Protein AF-A0A2V6TDF0-F1 (afdb_monomer)

Mean predicted aligned error: 10.76 Å

Structure (mmCIF, N/CA/C/O backbone):
data_AF-A0A2V6TDF0-F1
#
_entry.id   AF-A0A2V6TDF0-F1
#
loop_
_atom_site.group_PDB
_atom_site.id
_atom_site.type_symbol
_atom_site.label_atom_id
_atom_site.label_alt_id
_atom_site.label_comp_id
_atom_site.label_asym_id
_atom_site.label_entity_id
_atom_site.label_seq_id
_atom_site.pdbx_PDB_ins_code
_atom_site.Cartn_x
_atom_site.Cartn_y
_atom_site.Cartn_z
_atom_site.occupancy
_atom_site.B_iso_or_equiv
_atom_site.auth_seq_id
_atom_site.auth_comp_id
_atom_site.auth_asym_id
_atom_site.auth_atom_id
_atom_site.pdbx_PDB_model_num
ATOM 1 N N . MET A 1 1 ? 31.191 -9.126 -30.324 1.00 44.94 1 MET A N 1
ATOM 2 C CA . MET A 1 1 ? 30.809 -9.177 -28.894 1.00 44.94 1 MET A CA 1
ATOM 3 C C . MET A 1 1 ? 29.839 -8.031 -28.596 1.00 44.94 1 MET A C 1
ATOM 5 O O . MET A 1 1 ? 30.260 -7.004 -28.098 1.00 44.94 1 MET A O 1
ATOM 9 N N . ALA A 1 2 ? 28.562 -8.149 -28.977 1.00 46.03 2 ALA A N 1
ATOM 10 C CA . ALA A 1 2 ? 27.561 -7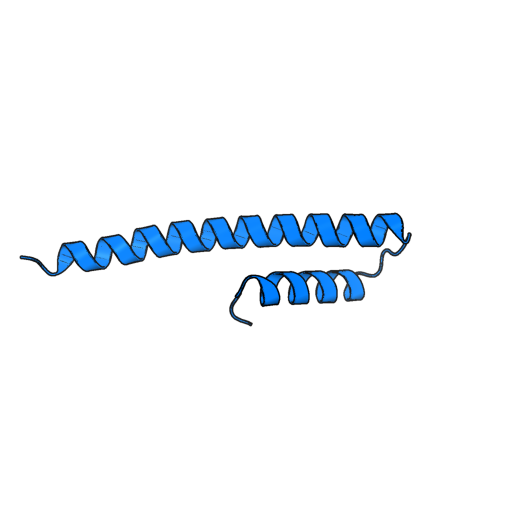.079 -28.793 1.00 46.03 2 ALA A CA 1
ATOM 11 C C . ALA A 1 2 ? 26.268 -7.564 -28.105 1.00 46.03 2 ALA A C 1
ATOM 13 O O . ALA A 1 2 ? 25.379 -6.775 -27.816 1.00 46.03 2 ALA A O 1
ATOM 14 N N . VAL A 1 3 ? 26.173 -8.864 -27.803 1.00 52.84 3 VAL A N 1
ATOM 15 C CA . VAL A 1 3 ? 24.963 -9.484 -27.236 1.00 52.84 3 VAL A CA 1
ATOM 16 C C . VAL A 1 3 ? 24.880 -9.303 -25.709 1.00 52.84 3 VAL A C 1
ATOM 18 O O . VAL A 1 3 ? 23.800 -9.368 -25.135 1.00 52.84 3 VAL A O 1
ATOM 21 N N . ALA A 1 4 ? 25.997 -8.996 -25.039 1.00 51.44 4 ALA A N 1
ATOM 22 C CA . ALA A 1 4 ? 26.041 -8.865 -23.579 1.00 51.44 4 ALA A CA 1
ATOM 23 C C . ALA A 1 4 ? 25.458 -7.540 -23.041 1.00 51.44 4 ALA A C 1
ATOM 25 O O . ALA A 1 4 ? 24.996 -7.494 -21.904 1.00 51.44 4 ALA A O 1
ATOM 26 N N . LEU A 1 5 ? 25.432 -6.470 -23.846 1.00 49.75 5 LEU A N 1
ATOM 27 C CA . LEU A 1 5 ? 24.952 -5.151 -23.400 1.00 49.75 5 LEU A CA 1
ATOM 28 C C . LEU A 1 5 ? 23.419 -5.052 -23.336 1.00 49.75 5 LEU A C 1
ATOM 30 O O . LEU A 1 5 ? 22.888 -4.281 -22.543 1.00 49.75 5 LEU A O 1
ATOM 34 N N . LEU A 1 6 ? 22.701 -5.871 -24.110 1.00 49.75 6 LEU A N 1
ATOM 35 C CA . LEU A 1 6 ? 21.232 -5.903 -24.100 1.00 49.75 6 LEU A CA 1
ATOM 36 C C . LEU A 1 6 ? 20.664 -6.697 -22.910 1.00 49.75 6 LEU A C 1
ATOM 38 O O . LEU A 1 6 ? 19.566 -6.405 -22.447 1.00 49.75 6 LEU A O 1
ATOM 42 N N . LEU A 1 7 ? 21.422 -7.658 -22.373 1.00 51.50 7 LEU A N 1
ATOM 43 C CA . LEU A 1 7 ? 20.998 -8.473 -21.227 1.00 51.50 7 LEU A CA 1
ATOM 44 C C . LEU A 1 7 ? 21.142 -7.729 -19.886 1.00 51.50 7 LEU A C 1
ATOM 46 O O . LEU A 1 7 ? 20.327 -7.927 -18.988 1.00 51.50 7 LEU A O 1
ATOM 50 N N . GLY A 1 8 ? 22.124 -6.826 -19.758 1.00 49.69 8 GLY A N 1
ATOM 51 C CA . GLY A 1 8 ? 22.316 -6.014 -18.546 1.00 49.69 8 GLY A CA 1
ATOM 52 C C . GLY A 1 8 ? 21.238 -4.942 -18.336 1.00 49.69 8 GLY A C 1
ATOM 53 O O . GLY A 1 8 ? 20.847 -4.669 -17.202 1.00 49.69 8 GLY A O 1
ATOM 54 N N . ALA A 1 9 ? 20.697 -4.381 -19.423 1.00 49.78 9 ALA A N 1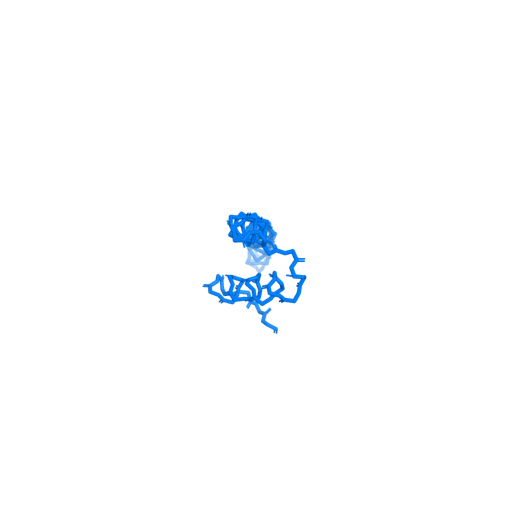
ATOM 55 C 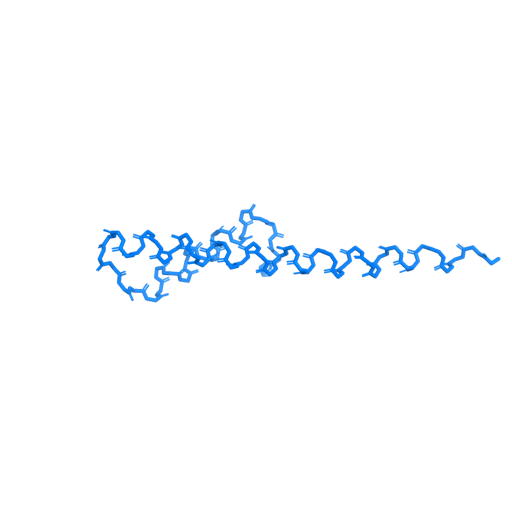CA . ALA A 1 9 ? 19.635 -3.375 -19.358 1.00 49.78 9 ALA A CA 1
ATOM 56 C C . ALA A 1 9 ? 18.288 -3.957 -18.878 1.00 49.78 9 ALA A C 1
ATOM 58 O O . ALA A 1 9 ? 17.542 -3.279 -18.170 1.00 49.78 9 ALA A O 1
ATOM 59 N N . CYS A 1 10 ? 17.992 -5.225 -19.187 1.00 52.03 10 CYS A N 1
ATOM 60 C CA . CYS A 1 10 ? 16.824 -5.922 -18.634 1.00 52.03 10 CYS A CA 1
ATOM 61 C C . CYS A 1 10 ? 16.967 -6.192 -17.128 1.00 52.03 10 CYS A C 1
ATOM 63 O O . CYS A 1 10 ? 16.005 -6.020 -16.390 1.00 52.03 10 CYS A O 1
ATOM 65 N N . ALA A 1 11 ? 18.157 -6.555 -16.642 1.00 50.62 11 ALA A N 1
ATOM 66 C CA . ALA A 1 11 ? 18.351 -6.837 -15.217 1.00 50.62 11 ALA A CA 1
ATOM 67 C C . ALA A 1 11 ? 18.174 -5.583 -14.336 1.00 50.62 11 ALA A C 1
ATOM 69 O O . ALA A 1 11 ? 17.480 -5.635 -13.324 1.00 50.62 11 ALA A O 1
ATOM 70 N N . MET A 1 12 ? 18.720 -4.432 -14.751 1.00 50.84 12 MET A N 1
ATOM 71 C CA . MET A 1 12 ? 18.567 -3.175 -13.999 1.00 50.84 12 MET A CA 1
ATOM 72 C C . MET A 1 12 ? 17.139 -2.611 -14.052 1.00 50.84 12 MET A C 1
ATOM 74 O O . MET A 1 12 ? 16.663 -2.028 -13.077 1.00 50.84 12 MET A O 1
ATOM 78 N N . THR A 1 13 ? 16.435 -2.790 -15.175 1.00 53.75 13 THR A N 1
ATOM 79 C CA . THR A 1 13 ? 15.035 -2.355 -15.301 1.00 53.75 13 THR A CA 1
ATOM 80 C C . THR A 1 13 ? 14.078 -3.244 -14.516 1.00 53.75 13 THR A C 1
ATOM 82 O O . THR A 1 13 ? 13.093 -2.728 -13.997 1.00 53.75 13 THR A O 1
ATOM 85 N N . VAL A 1 14 ? 14.361 -4.542 -14.370 1.00 54.38 14 VAL A N 1
ATOM 86 C CA . VAL A 1 14 ? 13.576 -5.447 -13.516 1.00 54.38 14 VAL A CA 1
ATOM 87 C C . VAL A 1 14 ? 13.749 -5.096 -12.041 1.00 54.38 14 VAL A C 1
ATOM 89 O O . VAL A 1 14 ? 12.746 -4.986 -11.343 1.00 54.38 14 VAL A O 1
ATOM 92 N N . ASP A 1 15 ? 14.971 -4.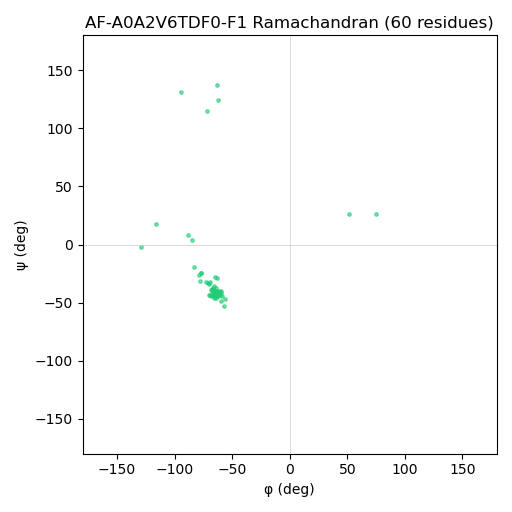838 -11.575 1.00 57.31 15 ASP A N 1
ATOM 93 C CA . ASP A 1 15 ? 15.220 -4.455 -10.176 1.00 57.31 15 ASP A CA 1
ATOM 94 C C . ASP A 1 15 ? 14.561 -3.102 -9.835 1.00 57.31 15 ASP A C 1
ATOM 96 O O . ASP A 1 15 ? 13.836 -2.967 -8.847 1.00 57.31 15 ASP A O 1
ATOM 100 N N . SER A 1 16 ? 14.675 -2.128 -10.748 1.00 58.81 16 SER A N 1
ATOM 101 C CA . SER A 1 16 ? 14.035 -0.809 -10.617 1.00 58.81 16 SER A CA 1
ATOM 102 C C . SER A 1 16 ? 12.504 -0.869 -10.697 1.00 58.81 16 SER A C 1
ATOM 104 O O . SER A 1 16 ? 11.814 -0.154 -9.976 1.00 58.81 16 SER A O 1
ATOM 106 N N . ARG A 1 17 ? 11.940 -1.726 -11.560 1.00 62.72 17 ARG A N 1
ATOM 107 C CA . ARG A 1 17 ? 10.485 -1.937 -11.621 1.00 62.72 17 ARG A CA 1
ATOM 108 C C . ARG A 1 17 ? 9.983 -2.645 -10.374 1.00 62.72 17 ARG A C 1
ATOM 110 O O . ARG A 1 17 ? 8.980 -2.223 -9.826 1.00 62.72 17 ARG A O 1
ATOM 117 N N . THR A 1 18 ? 10.686 -3.668 -9.897 1.00 67.25 18 THR A N 1
ATOM 118 C CA . THR A 1 18 ? 10.302 -4.421 -8.692 1.00 67.25 18 THR A CA 1
ATOM 119 C C . THR A 1 18 ? 10.325 -3.529 -7.454 1.00 67.25 18 THR A C 1
ATOM 121 O O . THR A 1 18 ? 9.395 -3.550 -6.654 1.00 67.25 18 THR A O 1
ATOM 124 N N . THR A 1 19 ? 11.344 -2.683 -7.312 1.00 71.38 19 THR A N 1
ATOM 125 C CA . THR A 1 19 ? 11.418 -1.711 -6.212 1.00 71.38 19 THR A CA 1
ATOM 126 C C . THR A 1 19 ? 10.353 -0.619 -6.320 1.00 71.38 19 THR A C 1
ATOM 128 O O . THR A 1 19 ? 9.744 -0.280 -5.305 1.00 71.38 19 THR A O 1
ATOM 131 N N . ALA A 1 20 ? 10.057 -0.118 -7.525 1.00 72.00 20 ALA A N 1
ATOM 132 C CA . ALA A 1 20 ? 8.934 0.798 -7.751 1.00 72.00 20 ALA A CA 1
ATOM 133 C C . ALA A 1 20 ? 7.591 0.148 -7.383 1.00 72.00 20 ALA A C 1
ATOM 135 O O . ALA A 1 20 ? 6.798 0.729 -6.653 1.00 72.00 20 ALA A O 1
ATOM 136 N N . PHE A 1 21 ? 7.394 -1.103 -7.781 1.00 74.94 21 PHE A N 1
ATOM 137 C CA . PHE A 1 21 ? 6.212 -1.896 -7.477 1.00 74.94 21 PHE A CA 1
ATOM 138 C C . PHE A 1 21 ? 6.016 -2.144 -5.976 1.00 74.94 21 PHE A C 1
ATOM 140 O O . PHE A 1 21 ? 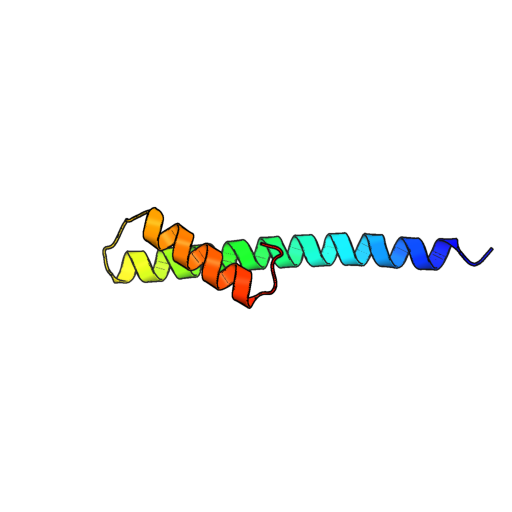4.896 -2.047 -5.481 1.00 74.94 21 PHE A O 1
ATOM 147 N N . LEU A 1 22 ? 7.087 -2.422 -5.229 1.00 79.25 22 LEU A N 1
ATOM 148 C CA . LEU A 1 22 ? 7.021 -2.551 -3.768 1.00 79.25 22 LEU A CA 1
ATOM 149 C C . LEU A 1 22 ? 6.684 -1.220 -3.089 1.00 79.25 22 LEU A C 1
ATOM 151 O O . LEU A 1 22 ? 5.945 -1.193 -2.103 1.00 79.25 22 LEU A O 1
ATOM 155 N N . LYS A 1 23 ? 7.216 -0.111 -3.611 1.00 83.44 23 LYS A N 1
ATOM 156 C CA . LYS A 1 23 ? 6.880 1.226 -3.119 1.00 83.44 23 LYS A CA 1
ATOM 157 C C . LYS A 1 23 ? 5.403 1.540 -3.368 1.00 83.44 23 LYS A C 1
ATOM 159 O O . LYS A 1 23 ? 4.719 1.967 -2.442 1.00 83.44 23 LYS A O 1
ATOM 164 N N . ASP A 1 24 ? 4.913 1.254 -4.569 1.00 84.12 24 ASP A N 1
ATOM 165 C CA . ASP A 1 24 ? 3.513 1.427 -4.951 1.00 84.12 24 ASP A CA 1
ATOM 166 C C . ASP A 1 24 ? 2.574 0.596 -4.068 1.00 84.12 24 ASP A C 1
ATOM 168 O O . ASP A 1 24 ? 1.551 1.108 -3.616 1.00 84.12 24 ASP A O 1
ATOM 172 N N . ALA A 1 25 ? 2.946 -0.650 -3.755 1.00 82.50 25 ALA A N 1
ATOM 173 C CA . ALA A 1 25 ? 2.200 -1.499 -2.827 1.00 82.50 25 ALA A CA 1
ATOM 174 C C . ALA A 1 25 ? 2.080 -0.876 -1.440 1.00 82.50 25 ALA A C 1
ATOM 176 O O . ALA A 1 25 ? 0.992 -0.829 -0.869 1.00 82.50 25 ALA A O 1
ATOM 177 N N . ARG A 1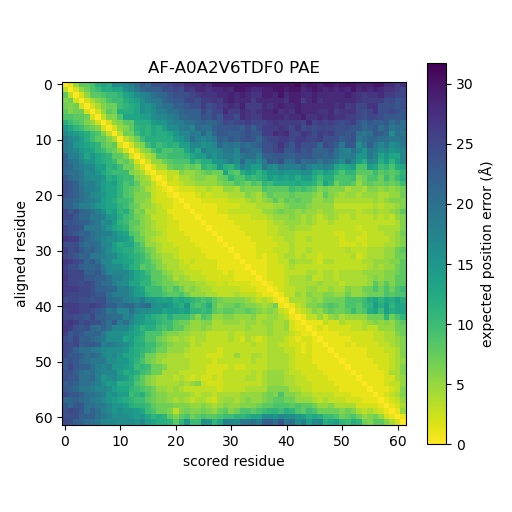 26 ? 3.180 -0.327 -0.924 1.00 85.31 26 ARG A N 1
ATOM 178 C CA . ARG A 1 26 ? 3.198 0.319 0.387 1.00 85.31 26 ARG A CA 1
ATOM 179 C C . ARG A 1 26 ? 2.365 1.599 0.420 1.00 85.31 26 ARG A C 1
ATOM 181 O O . ARG A 1 26 ? 1.697 1.862 1.414 1.00 85.31 26 ARG A O 1
ATOM 188 N N . GLU A 1 27 ? 2.399 2.388 -0.651 1.00 88.62 27 GLU A N 1
ATOM 189 C CA . GLU A 1 27 ? 1.546 3.573 -0.792 1.00 88.62 27 GLU A CA 1
ATOM 190 C C . GLU A 1 27 ? 0.061 3.183 -0.850 1.00 88.62 27 GLU A C 1
ATOM 192 O O . GLU A 1 27 ? -0.759 3.808 -0.182 1.00 88.62 27 GLU A O 1
ATOM 197 N N . CYS A 1 28 ? -0.282 2.119 -1.585 1.00 86.81 28 CYS A N 1
ATOM 198 C CA . CYS A 1 28 ? -1.646 1.592 -1.647 1.00 86.81 28 CYS A CA 1
ATOM 199 C C . CYS A 1 28 ? -2.134 1.057 -0.290 1.00 86.81 28 CYS A C 1
ATOM 201 O O . CYS A 1 28 ? -3.287 1.281 0.068 1.00 86.81 28 CYS A O 1
ATOM 203 N N . GLU A 1 29 ? -1.279 0.371 0.479 1.00 87.19 29 GLU A N 1
ATOM 204 C CA . GLU A 1 29 ? -1.620 -0.071 1.839 1.00 87.19 29 GLU A CA 1
ATOM 205 C C . GLU A 1 29 ? -1.889 1.110 2.771 1.00 87.19 29 GLU A C 1
ATOM 207 O O . GLU A 1 29 ? -2.863 1.086 3.518 1.00 87.19 29 GLU A O 1
ATOM 212 N N . GLN A 1 30 ? -1.056 2.153 2.720 1.00 88.06 30 GLN A N 1
ATOM 213 C CA . GLN A 1 30 ? -1.249 3.343 3.549 1.00 88.06 30 GLN A CA 1
ATOM 214 C C . GLN A 1 30 ? -2.536 4.092 3.202 1.00 88.06 30 GLN A C 1
ATOM 216 O O . GLN A 1 30 ? -3.223 4.548 4.114 1.00 88.06 30 GLN A O 1
ATOM 221 N N . ASP A 1 31 ? -2.877 4.204 1.916 1.00 86.31 31 ASP A N 1
ATOM 222 C CA . ASP A 1 31 ? -4.138 4.818 1.491 1.00 86.31 31 ASP A CA 1
ATOM 223 C C . ASP A 1 31 ? -5.345 3.984 1.948 1.00 86.31 31 ASP A C 1
ATOM 225 O O . ASP A 1 31 ? -6.292 4.524 2.521 1.00 86.31 31 ASP A O 1
ATOM 229 N N . ALA A 1 32 ? -5.274 2.655 1.799 1.00 84.56 32 ALA A N 1
ATOM 230 C CA . ALA A 1 32 ? -6.308 1.741 2.280 1.00 84.56 32 ALA A CA 1
ATOM 231 C C . ALA A 1 32 ? -6.512 1.858 3.800 1.00 84.56 32 ALA A C 1
ATOM 233 O O . ALA A 1 32 ? -7.643 2.021 4.258 1.00 84.56 32 ALA A O 1
ATOM 234 N N . ASP A 1 33 ? -5.429 1.824 4.582 1.00 85.25 33 ASP A N 1
ATOM 235 C CA . ASP A 1 33 ? -5.483 1.959 6.041 1.00 85.25 33 ASP A CA 1
ATOM 236 C C . ASP A 1 33 ? -5.999 3.350 6.459 1.00 85.25 33 ASP A C 1
ATOM 238 O O . ASP A 1 33 ? -6.777 3.455 7.409 1.00 85.25 33 ASP A O 1
ATOM 242 N N . ALA A 1 34 ? -5.640 4.421 5.740 1.00 85.69 34 ALA A N 1
ATOM 243 C CA . ALA A 1 34 ? -6.138 5.770 6.009 1.00 85.69 34 ALA A CA 1
ATOM 244 C C . ALA A 1 34 ? -7.648 5.895 5.752 1.00 85.69 34 ALA A C 1
ATOM 246 O O . ALA A 1 34 ? -8.368 6.468 6.576 1.00 85.69 34 ALA A O 1
ATOM 247 N N . GLN A 1 35 ? -8.151 5.337 4.647 1.00 83.06 35 GLN A N 1
ATOM 248 C CA . GLN A 1 35 ? -9.58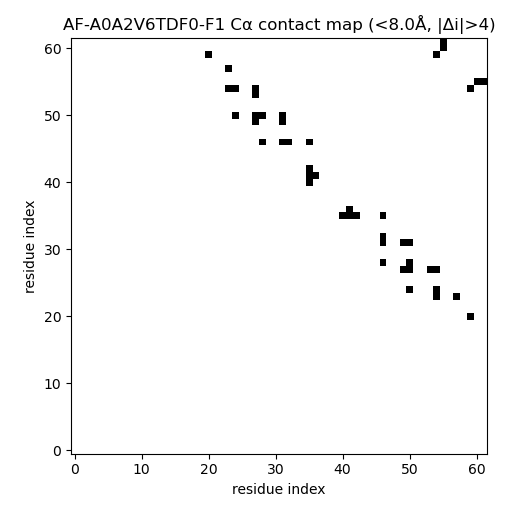4 5.351 4.343 1.00 83.06 35 GLN A CA 1
ATOM 249 C C . GLN A 1 35 ? -10.389 4.512 5.334 1.00 83.06 35 GLN A C 1
ATOM 251 O O . GLN A 1 35 ? -11.414 4.969 5.842 1.00 83.06 35 GLN A O 1
ATOM 256 N N . LEU A 1 36 ? -9.893 3.323 5.672 1.00 84.44 36 LEU A N 1
ATOM 257 C CA . LEU A 1 36 ? -10.510 2.442 6.660 1.00 84.44 36 LEU A CA 1
ATOM 258 C C . LEU A 1 36 ? -10.534 3.078 8.052 1.00 84.44 36 LEU A C 1
ATOM 260 O O . LEU A 1 36 ? -11.583 3.105 8.700 1.00 84.44 36 LEU A O 1
ATOM 264 N N . SER A 1 37 ? -9.422 3.687 8.475 1.00 85.62 37 SER A N 1
ATOM 265 C CA . SER A 1 37 ? -9.349 4.424 9.738 1.00 85.62 37 SER A CA 1
ATOM 266 C C . SER A 1 37 ? -10.316 5.608 9.773 1.00 85.62 37 SER A C 1
ATOM 268 O O . SER A 1 37 ? -10.930 5.847 10.811 1.00 85.62 37 SER A O 1
ATOM 270 N N . ASN A 1 38 ? -10.473 6.346 8.670 1.00 85.38 38 ASN A N 1
ATOM 271 C CA . ASN A 1 38 ? -11.416 7.465 8.583 1.00 85.38 38 ASN A CA 1
ATOM 272 C C . ASN A 1 38 ? -12.876 6.988 8.685 1.00 85.38 38 ASN A C 1
ATOM 274 O O . ASN A 1 38 ? -13.713 7.629 9.314 1.00 85.38 38 ASN A O 1
ATOM 278 N N . MET A 1 39 ? -13.177 5.816 8.126 1.00 82.62 39 MET A N 1
ATOM 279 C CA . MET A 1 39 ? -14.506 5.204 8.192 1.00 82.62 39 MET A CA 1
ATOM 280 C C . MET A 1 39 ? -14.741 4.381 9.466 1.00 82.62 39 MET A C 1
ATOM 282 O O . MET A 1 39 ? -15.798 3.764 9.602 1.00 82.62 39 MET A O 1
ATOM 286 N N . SER A 1 40 ? -13.792 4.353 10.411 1.00 81.75 40 SER A N 1
ATOM 287 C CA . SER A 1 40 ? -13.809 3.467 11.589 1.00 81.75 40 SER A CA 1
ATOM 288 C C . SER A 1 40 ? -14.039 1.983 11.243 1.00 81.75 40 SER A C 1
ATOM 290 O O . SER A 1 40 ? -14.550 1.210 12.052 1.00 81.75 40 SER A O 1
ATOM 292 N N . GLN A 1 41 ? -13.661 1.577 10.028 1.00 73.88 41 GLN A N 1
ATOM 293 C CA . GLN A 1 41 ? -13.722 0.202 9.548 1.00 73.88 41 GLN A CA 1
ATOM 294 C C . GLN A 1 41 ? -12.367 -0.472 9.765 1.00 73.88 41 GLN A C 1
ATOM 296 O O . GLN A 1 41 ? -11.334 0.065 9.393 1.00 73.88 41 GLN A O 1
ATOM 301 N N . ALA A 1 42 ? -12.369 -1.672 10.343 1.00 75.00 42 ALA A N 1
ATOM 302 C CA . ALA A 1 42 ? -11.165 -2.490 10.539 1.00 75.00 42 ALA A CA 1
ATOM 303 C C . ALA A 1 42 ? -11.230 -3.814 9.755 1.00 75.00 42 ALA A C 1
ATOM 305 O O . ALA A 1 42 ? -10.515 -4.769 10.064 1.00 75.00 42 ALA A O 1
ATOM 306 N N . ASP A 1 43 ? -12.125 -3.893 8.767 1.00 82.88 43 ASP A N 1
ATOM 307 C CA . ASP A 1 43 ? -12.351 -5.113 8.003 1.00 82.88 43 ASP A CA 1
ATOM 308 C C . ASP A 1 43 ? -11.168 -5.400 7.064 1.00 82.88 43 ASP A C 1
ATOM 310 O O . ASP A 1 43 ? -10.876 -4.657 6.123 1.00 82.88 43 ASP A O 1
ATOM 314 N N . GLN A 1 44 ? -10.482 -6.510 7.336 1.00 77.56 44 GLN A N 1
ATOM 315 C CA . GLN A 1 44 ? -9.319 -6.968 6.574 1.00 77.56 44 GLN A CA 1
ATOM 316 C C . GLN A 1 44 ? -9.677 -7.347 5.125 1.00 77.56 44 GLN A C 1
ATOM 318 O O . GLN A 1 44 ? -8.835 -7.231 4.236 1.00 77.56 44 GLN A O 1
ATOM 323 N N . GLY A 1 45 ? -10.915 -7.771 4.858 1.00 84.69 45 GLY A N 1
ATOM 324 C CA . GLY A 1 45 ? -11.385 -8.103 3.514 1.00 84.69 45 GLY A CA 1
ATOM 325 C C . GLY A 1 45 ? -11.527 -6.862 2.637 1.00 84.69 45 GLY A C 1
ATOM 326 O O . GLY A 1 45 ? -11.058 -6.854 1.498 1.00 84.69 45 GLY A O 1
ATOM 327 N N . ILE A 1 46 ? -12.092 -5.782 3.181 1.00 82.94 46 ILE A N 1
ATOM 328 C CA . ILE A 1 46 ? -12.199 -4.493 2.476 1.00 82.94 46 ILE A CA 1
ATOM 329 C C . ILE A 1 46 ? -10.807 -3.928 2.185 1.00 82.94 46 ILE A C 1
ATOM 331 O O . ILE A 1 46 ? -10.541 -3.481 1.069 1.00 82.94 46 ILE A O 1
ATOM 335 N N . ARG A 1 47 ? -9.889 -4.024 3.152 1.00 84.69 47 ARG A N 1
ATOM 336 C CA . ARG A 1 47 ? -8.487 -3.627 2.980 1.00 84.69 47 ARG A CA 1
ATOM 337 C C . ARG A 1 47 ? -7.814 -4.351 1.816 1.00 84.69 47 ARG A C 1
ATOM 339 O O . ARG A 1 47 ? -7.177 -3.713 0.983 1.00 84.69 47 ARG A O 1
ATOM 346 N N . MET A 1 48 ? -7.988 -5.670 1.736 1.00 85.25 48 MET A N 1
ATOM 347 C CA . MET A 1 48 ? -7.431 -6.488 0.656 1.00 85.25 48 MET A CA 1
ATOM 348 C C . MET A 1 48 ? -8.031 -6.137 -0.706 1.00 85.25 48 MET A C 1
ATOM 350 O O . MET A 1 48 ? -7.290 -6.027 -1.679 1.00 85.25 48 MET A O 1
ATOM 354 N N . LEU A 1 49 ? -9.345 -5.904 -0.782 1.00 86.38 49 LEU A N 1
ATOM 355 C CA . LEU A 1 49 ? -10.002 -5.463 -2.017 1.00 86.38 49 LEU A CA 1
ATOM 356 C C . LEU A 1 49 ? -9.473 -4.103 -2.485 1.00 86.38 49 LEU A C 1
ATOM 358 O O . LEU A 1 49 ? -9.239 -3.910 -3.681 1.00 86.38 49 LEU A O 1
ATOM 362 N N . PHE A 1 50 ? -9.253 -3.172 -1.555 1.00 84.94 50 PHE A N 1
ATOM 363 C CA . PHE A 1 50 ? -8.711 -1.850 -1.858 1.00 84.94 50 PHE A CA 1
ATOM 364 C C . PHE A 1 50 ? -7.270 -1.939 -2.360 1.00 84.94 50 PHE A C 1
ATOM 366 O O . PHE A 1 50 ? -6.936 -1.374 -3.403 1.00 84.94 50 PHE A O 1
ATOM 373 N N . LEU A 1 51 ? -6.443 -2.729 -1.671 1.00 85.38 51 LEU A N 1
ATOM 374 C CA . LEU A 1 51 ? -5.073 -3.009 -2.079 1.00 85.38 51 LEU A CA 1
ATOM 375 C C . LEU A 1 51 ? -5.043 -3.619 -3.483 1.00 85.38 51 LEU A C 1
ATOM 377 O O . LEU A 1 51 ? -4.385 -3.083 -4.367 1.00 85.38 51 LEU A O 1
ATOM 381 N N . GLN A 1 52 ? -5.802 -4.689 -3.721 1.00 85.88 52 GLN A N 1
ATOM 382 C CA . GLN A 1 52 ? -5.836 -5.379 -5.011 1.00 85.88 52 GLN A CA 1
ATOM 383 C C . GLN A 1 52 ? -6.291 -4.448 -6.143 1.00 85.88 52 GLN A C 1
ATOM 385 O O . GLN A 1 52 ? -5.702 -4.456 -7.223 1.00 85.88 52 GLN A O 1
ATOM 390 N N . SER A 1 53 ? -7.281 -3.591 -5.880 1.00 86.31 53 SER A N 1
ATOM 391 C CA . SER A 1 53 ? -7.755 -2.583 -6.836 1.00 86.31 53 SER A CA 1
ATOM 392 C C . SER A 1 53 ? -6.684 -1.528 -7.136 1.00 86.31 53 SER A C 1
ATOM 394 O O . SER A 1 53 ? -6.443 -1.202 -8.298 1.00 86.31 53 SER A O 1
ATOM 396 N N . CYS A 1 54 ? -5.996 -1.025 -6.109 1.00 86.19 54 CYS A N 1
ATOM 397 C CA . CYS A 1 54 ? -4.928 -0.035 -6.248 1.00 86.19 54 CYS A CA 1
ATOM 398 C C . CYS A 1 54 ? -3.716 -0.600 -7.009 1.00 86.19 54 CYS A C 1
ATOM 400 O O . CYS A 1 54 ? -3.188 0.048 -7.915 1.00 86.19 54 CYS A O 1
ATOM 402 N N . MET A 1 55 ? -3.334 -1.848 -6.728 1.00 85.69 55 MET A N 1
ATOM 403 C CA . MET A 1 55 ? -2.262 -2.541 -7.447 1.00 85.69 55 MET A CA 1
ATOM 404 C C . MET A 1 55 ? -2.631 -2.821 -8.906 1.00 85.69 55 MET A C 1
ATOM 406 O O . MET A 1 55 ? -1.808 -2.609 -9.800 1.00 85.69 55 MET A O 1
ATOM 410 N N . ALA A 1 56 ? -3.876 -3.224 -9.175 1.00 85.94 56 ALA A N 1
ATOM 411 C CA . ALA A 1 56 ? -4.364 -3.441 -10.534 1.00 85.94 56 ALA A CA 1
ATOM 412 C C . ALA A 1 56 ? -4.316 -2.155 -11.379 1.00 85.94 56 ALA A C 1
ATOM 414 O O . ALA A 1 56 ? -3.880 -2.193 -12.529 1.00 85.94 56 ALA A O 1
ATOM 415 N N . LEU A 1 57 ? -4.686 -1.001 -10.805 1.00 83.44 57 LEU A N 1
ATOM 416 C CA . LEU A 1 57 ? -4.588 0.305 -11.475 1.00 83.44 57 LEU A CA 1
ATOM 417 C C . LEU A 1 57 ? -3.142 0.700 -11.806 1.00 83.44 57 LEU A C 1
ATOM 419 O O . LEU A 1 57 ? -2.905 1.402 -12.788 1.00 83.44 57 LEU A O 1
ATOM 423 N N . ARG A 1 58 ? -2.171 0.226 -11.020 1.00 82.06 58 ARG A N 1
ATOM 424 C CA . ARG A 1 58 ? -0.735 0.445 -11.249 1.00 82.06 58 ARG A CA 1
ATOM 425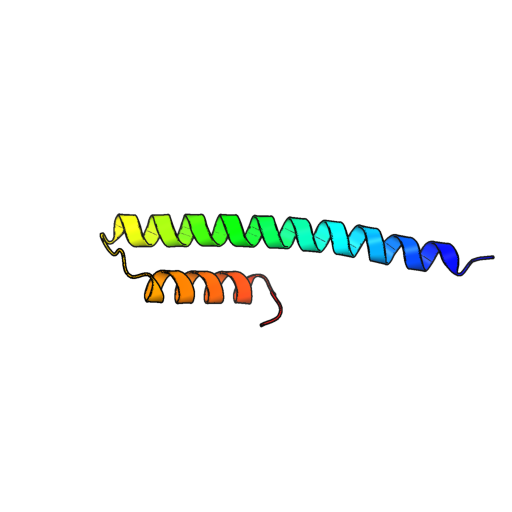 C C . ARG A 1 58 ? -0.087 -0.611 -12.147 1.00 82.06 58 ARG A C 1
ATOM 427 O O . ARG A 1 58 ? 1.127 -0.599 -12.341 1.00 82.06 58 ARG A O 1
ATOM 434 N N . GLY A 1 59 ? -0.891 -1.491 -12.745 1.00 78.69 59 GLY A N 1
ATOM 435 C CA . GLY A 1 59 ? -0.432 -2.466 -13.730 1.00 78.69 59 GLY A CA 1
ATOM 436 C C . GLY A 1 59 ? 0.338 -3.634 -13.124 1.00 78.69 59 GLY A C 1
ATOM 437 O O . GLY A 1 59 ? 1.170 -4.226 -13.814 1.00 78.69 59 GLY A O 1
ATOM 438 N N . TRP A 1 60 ? 0.089 -3.969 -11.852 1.00 75.94 60 TRP A N 1
ATOM 439 C CA . TRP A 1 60 ? 0.607 -5.216 -11.297 1.00 75.94 60 TRP A CA 1
ATOM 440 C C . TRP A 1 60 ? 0.019 -6.424 -12.027 1.00 75.94 60 TRP A C 1
ATOM 442 O O . TRP A 1 60 ? -1.187 -6.447 -12.293 1.00 75.94 60 TRP A O 1
ATOM 452 N N . PRO A 1 61 ? 0.849 -7.436 -12.335 1.00 66.94 61 PRO A N 1
ATOM 453 C CA . PRO A 1 61 ? 0.333 -8.711 -12.801 1.00 66.94 61 PRO A CA 1
ATOM 454 C C . PRO A 1 61 ? -0.527 -9.331 -11.687 1.00 66.94 61 PRO A C 1
ATOM 456 O O . PRO A 1 61 ? -0.064 -9.449 -10.553 1.00 66.94 61 PRO A O 1
ATOM 459 N N . GLN A 1 62 ? -1.782 -9.653 -12.019 1.00 58.75 62 GLN A N 1
ATOM 460 C CA . GLN A 1 62 ? -2.719 -10.385 -11.154 1.00 58.75 62 GLN A CA 1
ATOM 461 C C . GLN A 1 62 ? -2.365 -11.870 -11.097 1.00 58.75 62 GLN A C 1
ATOM 463 O O . GLN A 1 62 ? -1.951 -12.409 -12.152 1.00 58.75 62 GLN A O 1
#

Secondary structure (DSSP, 8-state):
--SHHHHHHHHHHHHHHHHHHHHHHHHHHHHHHHHHHHTT---HHHHHHHHHHHHHHTT---

Solvent-accessible surface area (backbone atoms only — not comparable to full-atom values): 3580 Å² total; per-residue (Å²): 142,72,72,68,68,64,57,53,57,52,56,56,51,48,54,53,48,51,53,50,50,54,51,51,49,52,53,33,47,51,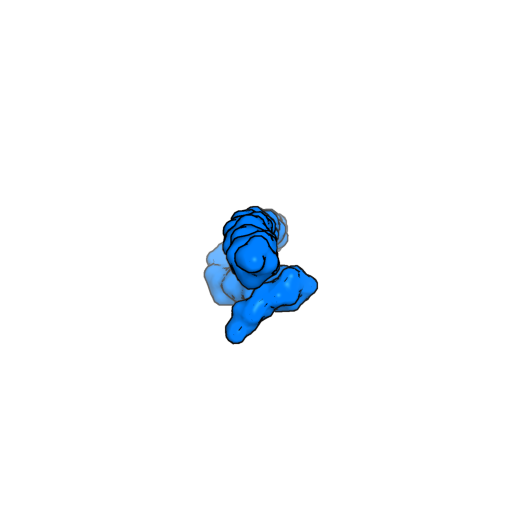51,33,52,51,55,28,56,73,68,75,46,82,58,65,68,61,42,49,52,46,31,53,52,48,41,48,77,71,66,50,88,129

Radius of gyration: 16.89 Å; Cα contacts (8 Å, |Δi|>4): 23; chains: 1; bounding box: 45×18×40 Å

Foldseek 3Di:
DPVVVVVVVVVVVVVVVVVVLVVQLVVQLVVLVVVCVVVVHPDPVSSVVSSVVSSVVVPDDD

pLDDT: mean 73.57, std 14.42, range [44.94, 88.62]

Sequence (62 aa):
MAVALLLGACAMTVDSRTTAFLKDARECEQDADAQLSNMSQADQGIRMLFLQSCMALRGWPQ